Protein AF-X1RJ14-F1 (afdb_monomer_lite)

pLDDT: mean 74.74, std 19.71, range [37.91, 96.69]

Radius of gyration: 13.7 Å; chains: 1; bounding box: 30×30×35 Å

Sequence (69 aa):
DADGRTTWPDDGTGVTEYGSHAISSDGQGGAVIAWGSGKSMFKSERSYVQRIDSEGKLLWGEEGIRLNP

Secondary structure (DSSP, 8-state):
-TTS---S-TT-----SSS-EEEEE-SSS-EEEEEEESSBTTB-SEEEEEEE-TTS-BSS-SS-EE---

Organism: NCBI:txid412755

Structure (mmCIF, N/CA/C/O backbone):
data_AF-X1RJ14-F1
#
_entry.id   AF-X1RJ14-F1
#
loop_
_atom_site.group_PDB
_atom_site.id
_atom_site.type_symbol
_atom_site.label_atom_id
_atom_site.label_alt_id
_atom_site.label_comp_id
_atom_site.label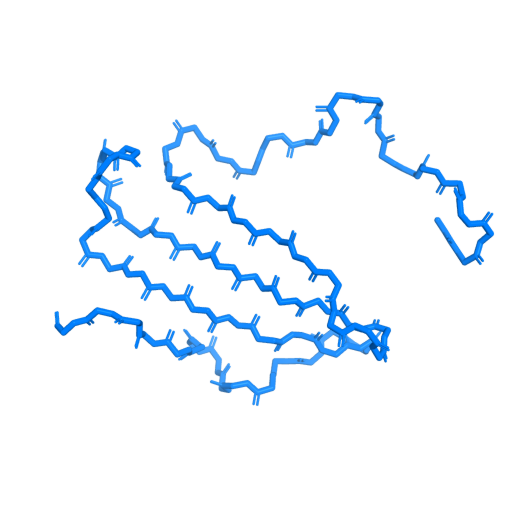_asym_id
_atom_site.label_entity_id
_atom_site.label_seq_id
_atom_site.pdbx_PDB_ins_code
_atom_site.Cartn_x
_atom_site.Cartn_y
_atom_site.Cartn_z
_atom_site.occupancy
_atom_site.B_iso_or_equiv
_atom_site.auth_seq_id
_atom_site.auth_comp_id
_atom_site.auth_asym_id
_atom_site.auth_atom_id
_atom_site.pdbx_PDB_model_num
ATOM 1 N N . ASP A 1 1 ? -7.363 8.031 17.288 1.00 42.50 1 ASP A N 1
ATOM 2 C CA . ASP A 1 1 ? -8.122 7.036 18.081 1.00 42.50 1 ASP A CA 1
ATOM 3 C C . ASP A 1 1 ? -9.583 7.024 17.612 1.00 42.50 1 ASP A C 1
ATOM 5 O O . ASP A 1 1 ? -9.912 7.746 16.673 1.00 42.50 1 ASP A O 1
ATOM 9 N N . ALA A 1 2 ? -10.447 6.196 18.213 1.00 37.91 2 ALA A N 1
ATOM 10 C CA . ALA A 1 2 ? -11.880 6.125 17.881 1.00 37.91 2 ALA A CA 1
ATOM 11 C C . ALA A 1 2 ? -12.664 7.423 18.193 1.00 37.91 2 ALA A C 1
ATOM 13 O O . ALA A 1 2 ? -13.824 7.537 17.808 1.00 37.91 2 ALA A O 1
ATOM 14 N N . ASP A 1 3 ? -12.013 8.413 18.814 1.00 47.62 3 ASP A N 1
ATOM 15 C CA . ASP A 1 3 ? -12.552 9.745 19.105 1.00 47.62 3 ASP A CA 1
ATOM 16 C C . ASP A 1 3 ? -12.100 10.800 18.077 1.00 47.62 3 ASP A C 1
ATOM 18 O O . ASP A 1 3 ? -12.298 12.000 18.276 1.00 47.62 3 ASP A O 1
ATOM 22 N N . GLY A 1 4 ? -11.453 10.383 16.983 1.00 42.44 4 GLY A N 1
ATOM 23 C CA . GLY A 1 4 ? -10.971 11.298 15.948 1.00 42.44 4 GLY A CA 1
ATOM 24 C C . GLY A 1 4 ? -9.786 12.163 16.385 1.00 42.44 4 GLY A C 1
ATOM 25 O O . GLY A 1 4 ? -9.457 13.124 15.692 1.00 42.44 4 GLY A O 1
ATOM 26 N N . ARG A 1 5 ? -9.114 11.838 17.500 1.00 38.09 5 ARG A N 1
ATOM 27 C CA . ARG A 1 5 ? -7.859 12.498 17.866 1.00 38.09 5 ARG A CA 1
ATOM 28 C C . ARG A 1 5 ? -6.723 11.899 17.055 1.00 38.09 5 ARG A C 1
ATOM 30 O O . ARG A 1 5 ? -6.511 10.680 17.037 1.00 38.09 5 ARG A O 1
ATOM 37 N N . THR A 1 6 ? -5.985 12.772 16.385 1.00 42.75 6 THR A N 1
ATOM 38 C CA . THR A 1 6 ? -4.753 12.433 15.682 1.00 42.75 6 THR A CA 1
ATOM 39 C C . THR A 1 6 ? -3.732 11.957 16.717 1.00 42.75 6 THR A C 1
ATOM 41 O O . THR A 1 6 ? -3.222 12.741 17.506 1.00 42.75 6 THR A O 1
ATOM 44 N N . THR A 1 7 ? -3.469 10.651 16.766 1.00 45.75 7 THR A N 1
ATOM 45 C CA . THR A 1 7 ? -2.423 10.053 17.622 1.00 45.75 7 THR A CA 1
ATOM 46 C C . THR A 1 7 ? -1.057 10.013 16.932 1.00 45.75 7 THR A C 1
ATOM 48 O O . THR A 1 7 ? -0.110 9.436 17.457 1.00 45.75 7 THR A O 1
ATOM 51 N N . TRP A 1 8 ? -0.966 10.609 15.745 1.00 48.12 8 TRP A N 1
ATOM 52 C CA . TRP A 1 8 ? 0.266 10.819 14.998 1.00 48.12 8 TRP A CA 1
ATOM 53 C C . TRP A 1 8 ? 0.742 12.257 15.235 1.00 48.12 8 TRP A C 1
ATOM 55 O O . TRP A 1 8 ? -0.110 13.134 15.377 1.00 48.12 8 TRP A O 1
ATOM 65 N N . PRO A 1 9 ? 2.059 12.526 15.274 1.00 46.47 9 PRO A N 1
ATOM 66 C CA . PRO A 1 9 ? 2.563 13.897 15.221 1.00 46.47 9 PRO A CA 1
ATOM 67 C C . PRO A 1 9 ? 1.992 14.609 13.986 1.00 46.47 9 PRO A C 1
ATOM 69 O O . PRO A 1 9 ? 1.784 13.948 12.966 1.00 46.47 9 PRO A O 1
ATOM 72 N N . ASP A 1 10 ? 1.765 15.924 14.064 1.00 50.31 10 ASP A N 1
ATOM 73 C CA . ASP A 1 10 ? 1.135 16.734 13.001 1.00 50.31 10 ASP A CA 1
ATOM 74 C C . ASP A 1 10 ? 1.807 16.583 11.618 1.00 50.31 10 ASP A C 1
ATOM 76 O O . ASP A 1 10 ? 1.162 16.774 10.588 1.00 50.31 10 ASP A O 1
ATOM 80 N N . ASP A 1 11 ? 3.068 16.143 11.592 1.00 49.91 11 ASP A N 1
ATOM 81 C CA . ASP A 1 11 ? 3.868 15.947 10.380 1.00 49.91 11 ASP A CA 1
ATOM 82 C C . ASP A 1 11 ? 3.892 14.492 9.857 1.00 49.91 11 ASP A C 1
ATOM 84 O O . ASP A 1 11 ? 4.551 14.191 8.859 1.00 49.91 11 ASP A O 1
ATOM 88 N N . GLY A 1 12 ? 3.174 13.567 10.503 1.00 47.28 12 GLY A N 1
ATOM 89 C CA . GLY A 1 12 ? 3.188 12.142 10.164 1.00 47.28 12 GLY A CA 1
ATOM 90 C C . GLY A 1 12 ? 4.564 11.480 10.354 1.00 47.28 12 GLY A C 1
AT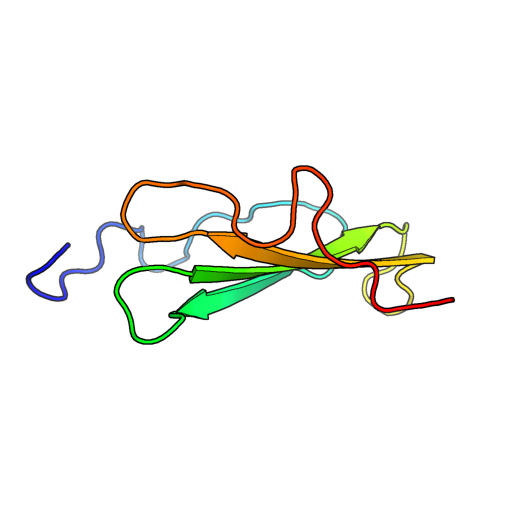OM 91 O O . GLY A 1 12 ? 5.542 12.093 10.772 1.00 47.28 12 GLY A O 1
ATOM 92 N N . THR A 1 13 ? 4.658 10.176 10.089 1.00 47.22 13 THR A N 1
ATOM 93 C CA . THR A 1 13 ? 5.941 9.450 10.069 1.00 47.22 13 THR A CA 1
ATOM 94 C C . THR A 1 13 ? 6.231 9.015 8.641 1.00 47.22 13 THR A C 1
ATOM 96 O O . THR A 1 13 ? 5.466 8.250 8.057 1.00 47.22 13 THR A O 1
ATOM 99 N N . GLY A 1 14 ? 7.330 9.510 8.068 1.00 49.94 14 GLY A N 1
ATOM 100 C CA . GLY A 1 14 ? 7.797 9.087 6.751 1.00 49.94 14 GLY A CA 1
ATOM 101 C C . GLY A 1 14 ? 8.143 7.599 6.763 1.00 49.94 14 GLY A C 1
ATOM 102 O O . GLY A 1 14 ? 9.052 7.179 7.470 1.00 49.94 14 GLY A O 1
ATOM 103 N N . VAL A 1 15 ? 7.402 6.799 5.994 1.00 54.81 15 VAL A N 1
ATOM 104 C CA . VAL A 1 15 ? 7.5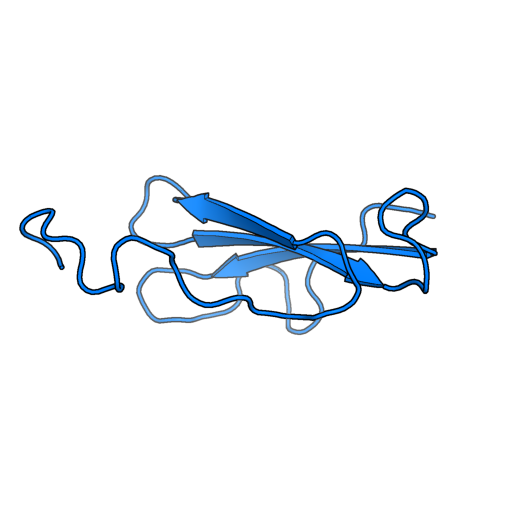52 5.332 5.976 1.00 54.81 15 VAL A CA 1
ATOM 105 C C . VAL A 1 15 ? 8.732 4.887 5.095 1.00 54.81 15 VAL A C 1
ATOM 107 O O . VAL A 1 15 ? 9.187 3.754 5.215 1.00 54.81 15 VAL A O 1
ATOM 110 N N . THR A 1 16 ? 9.275 5.748 4.222 1.00 47.16 16 THR A N 1
ATOM 111 C CA . THR A 1 16 ? 10.469 5.427 3.416 1.00 47.16 16 THR A CA 1
ATOM 112 C C . THR A 1 16 ? 11.041 6.639 2.679 1.00 47.16 16 THR A C 1
ATOM 114 O O . THR A 1 16 ? 10.325 7.577 2.336 1.00 47.16 16 THR A O 1
ATOM 117 N N . GLU A 1 17 ? 12.350 6.587 2.426 1.00 53.12 17 GLU A N 1
ATOM 118 C CA . GLU A 1 17 ? 13.141 7.576 1.688 1.00 53.12 17 GLU A CA 1
ATOM 119 C C . GLU A 1 17 ? 13.066 7.373 0.159 1.00 53.12 17 GLU A C 1
ATOM 121 O O . GLU A 1 17 ? 13.412 8.276 -0.600 1.00 53.12 17 GLU A O 1
ATOM 126 N N . TYR A 1 18 ? 12.567 6.219 -0.313 1.00 50.91 18 TYR A N 1
ATOM 127 C CA . TYR A 1 18 ? 12.417 5.896 -1.737 1.00 50.91 18 TYR A CA 1
ATOM 128 C C . TYR A 1 18 ? 11.234 4.937 -1.982 1.00 50.91 18 TYR A C 1
ATOM 130 O O . TYR A 1 18 ? 11.329 3.729 -1.770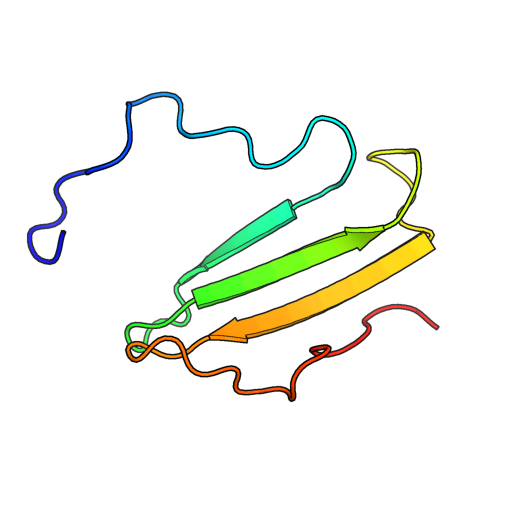 1.00 50.91 18 TYR A O 1
ATOM 138 N N . GLY A 1 19 ? 10.112 5.483 -2.461 1.00 55.47 19 GLY A N 1
ATOM 139 C CA . GLY A 1 19 ? 8.969 4.733 -3.000 1.00 55.47 19 GLY A CA 1
ATOM 140 C C . GLY A 1 19 ? 7.642 5.473 -2.807 1.00 55.47 19 GLY A C 1
ATOM 141 O O . GLY A 1 19 ? 7.425 6.117 -1.782 1.00 55.47 19 GLY A O 1
ATOM 142 N N . SER A 1 20 ? 6.743 5.408 -3.792 1.00 60.72 20 SER A N 1
ATOM 143 C CA . SER A 1 20 ? 5.395 5.973 -3.668 1.00 60.72 20 SER A CA 1
ATOM 144 C C . SER A 1 20 ? 4.541 5.067 -2.784 1.00 60.72 20 SER A C 1
ATOM 146 O O . SER A 1 20 ? 4.331 3.901 -3.127 1.00 60.72 20 SER A O 1
ATOM 148 N N . HIS A 1 21 ? 4.045 5.610 -1.677 1.00 73.06 21 HIS A N 1
ATOM 149 C CA . HIS A 1 21 ? 3.154 4.911 -0.758 1.00 73.06 21 HIS A CA 1
ATOM 150 C C . HIS A 1 21 ? 1.893 5.743 -0.571 1.00 73.06 21 HIS A C 1
ATOM 152 O O . HIS A 1 21 ? 1.969 6.961 -0.420 1.00 73.06 21 HIS A O 1
ATOM 158 N N . ALA A 1 22 ? 0.738 5.090 -0.599 1.00 82.75 22 ALA A N 1
ATOM 159 C CA . ALA A 1 22 ? -0.540 5.715 -0.303 1.00 82.75 22 ALA A CA 1
ATOM 160 C C . ALA A 1 22 ? -1.336 4.809 0.633 1.00 82.75 22 ALA A C 1
ATOM 162 O O . ALA A 1 22 ? -1.329 3.590 0.473 1.00 82.75 22 ALA A O 1
ATOM 163 N N . ILE A 1 23 ? -2.028 5.409 1.596 1.00 87.19 23 ILE A N 1
ATOM 164 C CA . ILE A 1 23 ? -2.936 4.709 2.500 1.00 87.19 23 ILE A CA 1
ATOM 165 C C . ILE A 1 23 ? -4.267 5.449 2.547 1.00 87.19 23 ILE A C 1
ATOM 167 O O . ILE A 1 23 ? -4.310 6.679 2.551 1.00 87.19 23 ILE A O 1
ATOM 171 N N . SER A 1 24 ? -5.357 4.694 2.567 1.00 90.44 24 SER A N 1
ATOM 172 C CA . SER A 1 24 ? -6.705 5.216 2.757 1.00 90.44 24 SER A CA 1
ATOM 173 C C . SER A 1 24 ? -7.504 4.275 3.652 1.00 90.44 24 SER A C 1
ATOM 175 O O . SER A 1 24 ? -7.204 3.084 3.718 1.00 90.44 24 SER A O 1
ATOM 177 N N . SER A 1 25 ? -8.521 4.790 4.342 1.00 89.38 25 SER A N 1
ATOM 178 C CA . SER A 1 25 ? -9.471 3.925 5.049 1.00 89.38 25 SER A CA 1
ATOM 179 C C . SER A 1 25 ? -10.269 3.094 4.042 1.00 89.38 25 SER A C 1
ATOM 181 O O . SER A 1 25 ? -10.594 3.569 2.956 1.00 89.38 25 SER A O 1
ATOM 183 N N . ASP A 1 26 ? -10.623 1.864 4.411 1.00 84.31 26 ASP A N 1
ATOM 184 C CA . ASP A 1 26 ? -11.513 1.018 3.609 1.00 84.31 26 ASP A CA 1
ATOM 185 C C . ASP A 1 26 ? -13.016 1.253 3.888 1.00 84.31 26 ASP A C 1
ATOM 187 O O . ASP A 1 26 ? -13.868 0.575 3.308 1.00 84.31 26 ASP A O 1
ATOM 191 N N . GLY A 1 27 ? -13.349 2.183 4.795 1.00 89.31 27 GLY A N 1
ATOM 192 C CA . GLY A 1 27 ? -14.720 2.499 5.214 1.00 89.31 27 GLY A CA 1
ATOM 193 C C . GLY A 1 27 ? -15.381 1.465 6.139 1.00 89.31 27 GLY A C 1
ATOM 194 O O . GLY A 1 27 ? -16.542 1.638 6.499 1.00 89.31 27 GLY A O 1
ATOM 195 N N . GLN A 1 28 ? -14.669 0.405 6.532 1.00 92.69 28 GLN A N 1
ATOM 196 C CA . GLN A 1 28 ? -15.159 -0.710 7.359 1.00 92.69 28 GLN A CA 1
ATOM 197 C C . GLN A 1 28 ? -14.290 -0.945 8.608 1.00 92.69 28 GLN A C 1
ATOM 199 O O . GLN A 1 28 ? -14.376 -1.993 9.240 1.00 92.69 28 GLN A O 1
ATOM 204 N N . GLY A 1 29 ? -13.460 0.035 8.977 1.00 86.88 29 GLY A N 1
ATOM 205 C CA . GLY A 1 29 ? -12.545 -0.049 10.120 1.00 86.88 29 GLY A CA 1
ATOM 206 C C . GLY A 1 29 ? -11.155 -0.588 9.776 1.00 86.88 29 GLY A C 1
ATOM 207 O O . GLY A 1 29 ? -10.318 -0.696 10.667 1.00 86.88 29 GLY A O 1
ATOM 208 N N . GLY A 1 30 ? -10.896 -0.889 8.504 1.00 91.06 30 GLY A N 1
ATOM 209 C CA . GLY A 1 30 ? -9.598 -1.278 7.974 1.00 91.06 30 GLY A CA 1
ATOM 210 C C . GLY A 1 30 ? -8.944 -0.188 7.118 1.00 91.06 30 GLY A C 1
ATOM 211 O O . GLY A 1 30 ? -9.356 0.981 7.090 1.00 91.06 30 GLY A O 1
ATOM 212 N N . ALA A 1 31 ? -7.912 -0.591 6.382 1.00 93.00 31 ALA A N 1
ATOM 213 C CA . ALA A 1 31 ? -7.130 0.271 5.506 1.00 93.00 31 ALA A CA 1
ATOM 214 C C . ALA A 1 31 ? -6.804 -0.409 4.170 1.00 93.00 31 ALA A C 1
ATOM 216 O O . ALA A 1 31 ? -6.624 -1.624 4.087 1.00 93.00 31 ALA A O 1
ATOM 217 N N . VAL A 1 32 ? -6.679 0.400 3.121 1.00 90.88 32 VAL A N 1
ATOM 218 C CA . VAL A 1 32 ? -6.109 0.015 1.830 1.00 90.88 32 VAL A CA 1
ATOM 219 C C . VAL A 1 32 ? -4.773 0.725 1.674 1.00 90.88 32 VAL A C 1
ATOM 221 O O . VAL A 1 32 ? -4.699 1.947 1.800 1.00 90.88 32 VAL A O 1
ATOM 224 N N . ILE A 1 33 ? -3.724 -0.043 1.397 1.00 91.06 33 ILE A N 1
ATOM 225 C CA . ILE A 1 33 ? -2.351 0.436 1.247 1.00 91.06 33 ILE A CA 1
ATOM 226 C C . ILE A 1 33 ? -1.889 0.123 -0.170 1.00 91.06 33 ILE A C 1
ATOM 228 O O . ILE A 1 33 ? -2.032 -1.010 -0.623 1.00 91.06 33 ILE A O 1
ATOM 232 N N . ALA A 1 34 ? -1.308 1.106 -0.849 1.00 89.62 34 ALA A N 1
ATOM 233 C CA . ALA A 1 34 ? -0.605 0.935 -2.111 1.00 89.62 34 ALA A CA 1
ATOM 234 C C . ALA A 1 34 ? 0.881 1.248 -1.924 1.00 89.62 34 ALA A C 1
ATOM 236 O O . ALA A 1 34 ? 1.228 2.257 -1.305 1.00 89.62 34 ALA A O 1
ATOM 237 N N . TRP A 1 35 ? 1.751 0.404 -2.479 1.00 87.38 35 TRP A N 1
ATOM 238 C CA . TRP A 1 35 ? 3.198 0.614 -2.469 1.00 87.38 35 TRP A CA 1
ATOM 239 C C . TRP A 1 35 ? 3.814 0.285 -3.822 1.00 87.38 35 TRP A C 1
ATOM 241 O O . TRP A 1 35 ? 3.330 -0.569 -4.567 1.00 87.38 35 TRP A O 1
ATOM 251 N N . GLY A 1 36 ? 4.887 0.996 -4.150 1.00 80.19 36 GLY A N 1
ATOM 252 C CA . GLY A 1 36 ? 5.676 0.769 -5.350 1.00 80.19 36 GLY A CA 1
ATOM 253 C C . GLY A 1 36 ? 7.114 0.394 -5.009 1.00 80.19 36 GLY A C 1
ATOM 254 O O . GLY A 1 36 ? 7.743 1.060 -4.193 1.00 80.19 36 GLY A O 1
ATOM 255 N N . SER A 1 37 ? 7.665 -0.623 -5.667 1.00 75.06 37 SER A N 1
ATOM 256 C CA . SER A 1 37 ? 9.103 -0.884 -5.699 1.00 75.06 37 SER A CA 1
ATOM 257 C C . SER A 1 37 ? 9.752 -0.099 -6.836 1.00 75.06 37 SER A C 1
ATOM 259 O O . SER A 1 37 ? 9.175 0.021 -7.914 1.00 75.06 37 SER A O 1
ATOM 261 N N . GLY A 1 38 ? 10.968 0.401 -6.638 1.00 68.12 38 GLY A N 1
ATOM 262 C CA . GLY A 1 38 ? 11.745 1.076 -7.680 1.00 68.12 38 GLY A CA 1
ATOM 263 C C . GLY A 1 38 ? 12.583 2.220 -7.121 1.00 68.12 38 GLY A C 1
ATOM 264 O O . GLY A 1 38 ? 12.318 2.734 -6.040 1.00 68.12 38 GLY A O 1
ATOM 265 N N . LYS A 1 39 ? 13.612 2.632 -7.866 1.00 62.12 39 LYS A N 1
ATOM 266 C CA . LYS A 1 39 ? 14.536 3.703 -7.443 1.00 62.12 39 LYS A CA 1
ATOM 267 C C . LYS A 1 39 ? 14.004 5.120 -7.692 1.00 62.12 39 LYS A C 1
ATOM 269 O O . LYS A 1 39 ? 14.667 6.087 -7.335 1.00 62.12 39 LYS A O 1
ATOM 274 N N . SER A 1 40 ? 12.843 5.260 -8.336 1.00 64.25 40 SER A N 1
ATOM 275 C CA . SER A 1 40 ? 12.262 6.552 -8.704 1.00 64.25 40 SER A CA 1
ATOM 276 C C . SER A 1 40 ? 10.812 6.658 -8.248 1.00 64.25 40 SER A C 1
ATOM 278 O O . SER A 1 40 ? 9.996 5.793 -8.556 1.00 64.25 40 SER A O 1
ATOM 280 N N . MET A 1 41 ? 10.476 7.780 -7.605 1.00 57.41 41 MET A N 1
ATOM 281 C CA . MET A 1 41 ? 9.099 8.154 -7.250 1.00 57.41 41 MET A CA 1
ATOM 282 C C . MET A 1 41 ? 8.151 8.230 -8.463 1.00 57.41 41 MET A C 1
ATOM 284 O O . MET A 1 41 ? 6.943 8.123 -8.298 1.00 57.41 41 MET A O 1
ATOM 288 N N . PHE A 1 42 ? 8.689 8.405 -9.677 1.00 60.75 42 PHE A N 1
ATOM 289 C CA . PHE A 1 42 ? 7.913 8.548 -10.915 1.00 60.75 42 PHE A CA 1
ATOM 290 C C . PHE A 1 42 ? 7.838 7.258 -11.744 1.00 60.75 42 PHE A C 1
ATOM 292 O O . PHE A 1 42 ? 7.144 7.214 -12.759 1.00 60.75 42 PHE A O 1
ATOM 299 N N . LYS A 1 43 ? 8.573 6.212 -11.347 1.00 63.88 43 LYS A N 1
ATOM 300 C CA . LYS A 1 43 ? 8.601 4.915 -12.030 1.00 63.88 43 LYS A CA 1
ATOM 301 C C . LYS A 1 43 ? 8.723 3.794 -11.006 1.00 63.88 43 LYS A C 1
ATOM 303 O O . LYS A 1 43 ? 9.825 3.355 -10.676 1.00 63.88 43 LYS A O 1
ATOM 308 N N . SER A 1 44 ? 7.577 3.313 -10.538 1.00 68.12 44 SER A N 1
ATOM 309 C CA . SER A 1 44 ? 7.527 2.034 -9.838 1.00 68.12 44 SER A CA 1
ATOM 310 C C . SER A 1 44 ? 7.713 0.896 -10.843 1.00 68.12 44 SER A C 1
ATOM 312 O O . SER A 1 44 ? 6.991 0.797 -11.832 1.00 68.12 44 SER A O 1
ATOM 314 N N . GLU A 1 45 ? 8.700 0.039 -10.597 1.00 74.56 45 GLU A N 1
ATOM 315 C CA . GLU A 1 45 ? 8.932 -1.205 -11.335 1.00 74.56 45 GLU A CA 1
ATOM 316 C C . GLU A 1 45 ? 7.863 -2.246 -11.009 1.00 74.56 45 GLU A C 1
ATOM 318 O O . GLU A 1 45 ? 7.459 -3.022 -11.875 1.00 74.56 45 GLU A O 1
ATOM 323 N N . ARG A 1 46 ? 7.381 -2.262 -9.763 1.00 83.25 46 ARG A N 1
ATOM 324 C CA . ARG A 1 46 ? 6.249 -3.084 -9.337 1.00 83.25 46 ARG A CA 1
ATOM 325 C C . ARG A 1 46 ? 5.372 -2.277 -8.404 1.00 83.25 46 ARG A C 1
ATOM 327 O O . ARG A 1 46 ? 5.884 -1.660 -7.481 1.00 83.25 46 ARG A O 1
ATOM 334 N N . SER A 1 47 ? 4.074 -2.279 -8.644 1.00 87.00 47 SER A N 1
ATOM 335 C CA . SER A 1 47 ? 3.093 -1.622 -7.789 1.00 87.00 47 SER A CA 1
ATOM 336 C C . SER A 1 47 ? 2.166 -2.674 -7.226 1.00 87.00 47 SER A C 1
ATOM 338 O O . SER A 1 47 ? 1.755 -3.586 -7.943 1.00 87.00 47 SER A O 1
ATOM 340 N N . TYR A 1 48 ? 1.837 -2.535 -5.956 1.00 90.75 48 TYR A N 1
ATOM 341 C CA . TYR A 1 48 ? 1.028 -3.483 -5.220 1.00 90.75 48 TYR A CA 1
ATOM 342 C C . TYR A 1 48 ? -0.039 -2.756 -4.422 1.00 90.75 48 TYR A C 1
ATOM 344 O O . TYR A 1 48 ? 0.088 -1.563 -4.129 1.00 90.75 48 TYR A O 1
ATOM 352 N N . VAL A 1 49 ? -1.079 -3.496 -4.061 1.00 93.75 49 VAL A N 1
ATOM 353 C CA . VAL A 1 49 ? -2.114 -3.033 -3.153 1.00 93.75 49 VAL A CA 1
ATOM 354 C C . VAL A 1 49 ? -2.507 -4.137 -2.178 1.00 93.75 49 VAL A C 1
ATOM 356 O O . VAL A 1 49 ? -2.586 -5.308 -2.544 1.00 93.75 49 VAL A O 1
ATOM 359 N N . GLN A 1 50 ? -2.784 -3.757 -0.937 1.00 96.00 50 GLN A N 1
ATOM 360 C CA . GLN A 1 50 ? -3.227 -4.636 0.135 1.00 96.00 50 GLN A CA 1
ATOM 361 C C . GLN A 1 50 ? -4.406 -3.996 0.846 1.00 96.00 50 GLN A C 1
ATOM 363 O O . GLN A 1 50 ? -4.375 -2.806 1.153 1.00 96.00 50 GLN A O 1
ATOM 368 N N . ARG A 1 51 ? -5.413 -4.803 1.174 1.00 96.12 51 ARG A N 1
ATOM 369 C CA . ARG A 1 51 ? -6.419 -4.430 2.164 1.00 96.12 51 ARG A CA 1
ATOM 370 C C . ARG A 1 51 ? -6.127 -5.145 3.476 1.00 96.12 51 ARG A C 1
ATOM 372 O O . ARG A 1 51 ? -5.864 -6.351 3.475 1.00 96.12 51 ARG A O 1
ATOM 379 N N . ILE A 1 52 ? -6.169 -4.392 4.563 1.00 95.44 52 ILE A N 1
ATOM 380 C CA . ILE A 1 52 ? -6.015 -4.862 5.936 1.00 95.44 52 ILE A CA 1
ATOM 381 C C . ILE A 1 52 ? -7.327 -4.563 6.658 1.00 95.44 52 ILE A C 1
ATOM 383 O O . ILE A 1 52 ? -7.823 -3.443 6.546 1.00 95.44 52 ILE A O 1
ATO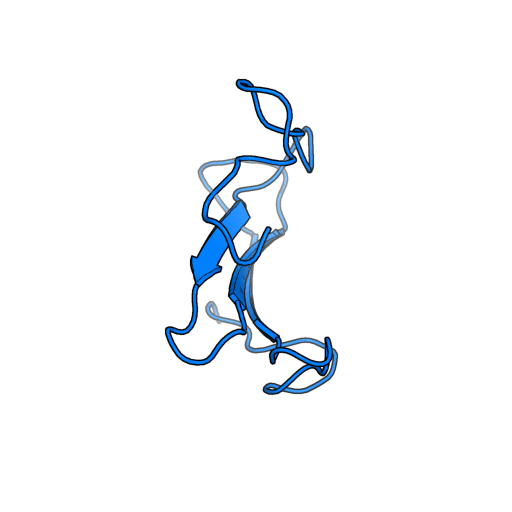M 387 N N . ASP A 1 53 ? -7.917 -5.543 7.339 1.00 95.12 53 ASP A N 1
ATOM 388 C CA . ASP A 1 53 ? -9.127 -5.310 8.137 1.00 95.12 53 ASP A CA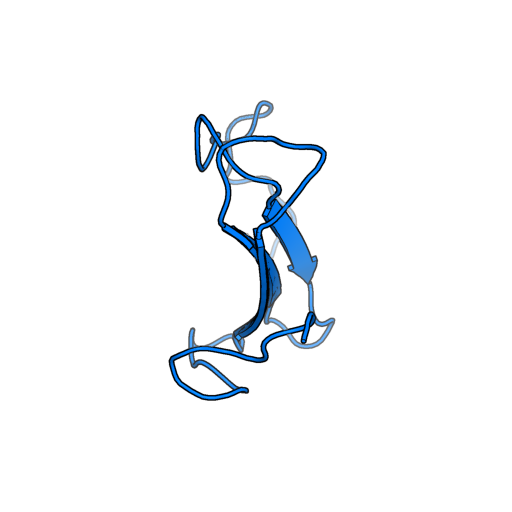 1
ATOM 389 C C . ASP A 1 53 ? -8.829 -4.664 9.501 1.00 95.12 53 ASP A C 1
ATOM 391 O O . ASP A 1 53 ? -7.681 -4.376 9.846 1.00 95.12 53 ASP A O 1
ATOM 395 N N . SER A 1 54 ? -9.880 -4.421 10.285 1.00 93.06 54 SER A N 1
ATOM 396 C CA . SER A 1 54 ? -9.782 -3.822 11.620 1.00 93.06 54 SER A CA 1
ATOM 397 C C . SER A 1 54 ? -9.005 -4.668 12.633 1.00 93.06 54 SER A C 1
ATOM 399 O O . SER A 1 54 ? -8.579 -4.142 13.658 1.00 93.06 54 SER A O 1
ATOM 401 N N . GLU A 1 55 ? -8.834 -5.967 12.376 1.00 95.38 55 GLU A N 1
ATOM 402 C CA . GLU A 1 55 ? -8.068 -6.890 13.221 1.00 95.38 55 GLU A CA 1
ATOM 403 C C . GLU A 1 55 ? -6.605 -7.012 12.759 1.00 95.38 55 GLU A C 1
ATOM 405 O O . GLU A 1 55 ? -5.816 -7.738 13.363 1.00 95.38 55 GLU A O 1
ATOM 410 N N . GLY A 1 56 ? -6.216 -6.291 11.701 1.00 91.25 56 GLY A N 1
ATOM 411 C CA . GLY A 1 56 ? -4.870 -6.339 11.138 1.00 91.25 56 GLY A CA 1
ATOM 412 C C . GLY A 1 56 ? -4.653 -7.483 10.144 1.00 91.25 56 GLY A C 1
ATOM 413 O O . GLY A 1 56 ? -3.514 -7.738 9.749 1.00 91.25 56 GLY A O 1
ATOM 414 N N . LYS A 1 57 ? -5.707 -8.185 9.714 1.00 96.38 57 LYS A N 1
ATOM 415 C CA . LYS A 1 57 ? -5.586 -9.321 8.798 1.00 96.38 57 LYS A CA 1
ATOM 416 C C . LYS A 1 57 ? -5.490 -8.862 7.347 1.00 96.38 57 LYS A C 1
ATOM 418 O O . LYS A 1 57 ? -6.264 -8.033 6.870 1.00 96.38 57 LYS A O 1
ATOM 423 N N . LEU A 1 58 ? -4.569 -9.482 6.614 1.00 96.31 58 LEU A N 1
ATOM 424 C CA . LEU A 1 58 ? -4.396 -9.285 5.178 1.00 96.31 58 LEU A CA 1
ATOM 425 C C . LEU A 1 58 ? -5.535 -9.965 4.402 1.00 96.31 58 LEU A C 1
ATOM 427 O O . LEU A 1 58 ? -5.728 -11.178 4.496 1.00 96.31 58 LEU A O 1
ATOM 431 N N . LEU A 1 59 ? -6.289 -9.191 3.618 1.00 96.69 59 LEU A N 1
ATOM 432 C CA . LEU A 1 59 ? -7.468 -9.689 2.900 1.00 96.69 59 LEU A CA 1
ATOM 433 C C . LEU A 1 59 ? -7.207 -10.118 1.449 1.00 96.69 59 LEU A C 1
ATOM 435 O O . LEU A 1 59 ? -8.049 -10.795 0.863 1.00 96.69 59 LEU A O 1
ATOM 439 N N . TRP A 1 60 ? -6.067 -9.748 0.862 1.00 96.31 60 TRP A N 1
ATOM 440 C CA . TRP A 1 60 ? -5.701 -10.083 -0.524 1.00 96.31 60 TRP A CA 1
ATOM 441 C C . TRP A 1 60 ? -4.483 -11.008 -0.635 1.00 96.31 60 TRP A C 1
ATOM 443 O O . TRP A 1 60 ? -3.705 -10.916 -1.580 1.00 96.31 60 TRP A O 1
ATOM 453 N N . GLY A 1 61 ? -4.341 -11.921 0.328 1.00 95.62 61 GLY A N 1
ATOM 454 C CA . GLY A 1 61 ? -3.152 -12.762 0.465 1.00 95.62 61 GLY A CA 1
ATOM 455 C C . GLY A 1 61 ? -1.996 -12.020 1.137 1.00 95.62 61 GLY A C 1
ATOM 456 O O . GLY A 1 61 ? -2.123 -10.844 1.468 1.00 95.62 61 GLY A O 1
ATOM 457 N N . GLU A 1 62 ? -0.891 -12.728 1.370 1.00 93.88 62 GLU A N 1
ATOM 458 C CA . GLU A 1 62 ? 0.282 -12.182 2.075 1.00 93.88 62 GLU A CA 1
ATOM 459 C C . GLU A 1 62 ? 1.035 -11.127 1.251 1.00 93.88 62 GLU A C 1
ATOM 461 O O . GLU A 1 62 ? 1.552 -10.163 1.804 1.00 93.88 62 GLU A O 1
ATOM 466 N N . GLU A 1 63 ? 1.038 -11.277 -0.075 1.00 90.06 63 GLU A N 1
ATOM 467 C CA . GLU A 1 63 ? 1.766 -10.405 -1.009 1.00 90.06 63 GLU A CA 1
ATOM 468 C C . GLU A 1 63 ? 0.915 -9.241 -1.554 1.00 90.06 63 GLU A C 1
ATOM 470 O O . GLU A 1 63 ? 1.419 -8.358 -2.253 1.00 90.06 63 GLU A O 1
ATOM 475 N N . GLY A 1 64 ? -0.391 -9.252 -1.285 1.00 92.69 64 GLY A N 1
ATOM 476 C CA . GLY A 1 64 ? -1.352 -8.358 -1.922 1.00 92.69 64 GLY A CA 1
ATOM 477 C C . GLY A 1 64 ? -1.509 -8.589 -3.428 1.00 92.69 64 GLY A C 1
ATOM 478 O O . GLY A 1 64 ? -1.118 -9.611 -3.996 1.00 92.69 64 GLY A O 1
ATOM 479 N N . ILE A 1 65 ? -2.123 -7.616 -4.100 1.00 94.88 65 ILE A N 1
ATOM 480 C CA . ILE A 1 65 ? -2.385 -7.651 -5.541 1.00 94.88 65 ILE A CA 1
ATOM 481 C C . ILE A 1 65 ? -1.351 -6.796 -6.256 1.00 94.88 65 ILE A C 1
ATOM 483 O O . ILE A 1 65 ? -1.257 -5.595 -6.007 1.00 94.88 65 ILE A O 1
ATOM 487 N N . ARG A 1 66 ? -0.632 -7.388 -7.210 1.00 92.25 66 ARG A N 1
ATOM 488 C CA . ARG A 1 66 ? 0.224 -6.643 -8.136 1.00 92.25 66 ARG A CA 1
ATOM 489 C C . ARG A 1 66 ? -0.630 -5.914 -9.180 1.00 92.25 66 ARG A C 1
ATOM 491 O O . ARG A 1 66 ? -1.453 -6.528 -9.851 1.00 92.25 66 ARG A O 1
ATOM 498 N N . LEU A 1 67 ? -0.415 -4.611 -9.326 1.00 88.19 67 LEU A N 1
ATOM 499 C CA . LEU A 1 67 ? -1.191 -3.719 -10.193 1.00 88.19 67 LEU A CA 1
ATOM 500 C C . LEU A 1 67 ? -0.618 -3.575 -11.608 1.00 88.19 67 LEU A C 1
ATOM 502 O O . LEU A 1 67 ? -1.341 -3.178 -12.519 1.00 88.19 67 LEU A O 1
ATOM 506 N N . ASN A 1 68 ? 0.670 -3.862 -11.805 1.00 83.19 68 ASN A N 1
ATOM 507 C CA . ASN A 1 68 ? 1.351 -3.713 -13.091 1.00 83.19 68 ASN A CA 1
ATOM 508 C C . ASN A 1 68 ? 1.872 -5.064 -13.639 1.00 83.19 68 ASN A C 1
ATOM 510 O O . ASN A 1 68 ? 2.209 -5.940 -12.842 1.00 83.19 68 ASN A O 1
ATOM 514 N N . PRO A 1 69 ? 1.924 -5.247 -14.976 1.00 71.44 69 PRO A N 1
ATOM 515 C CA . PRO A 1 69 ? 2.287 -6.510 -15.633 1.00 71.44 69 PRO A CA 1
ATOM 516 C C . PRO A 1 69 ? 3.754 -6.901 -15.456 1.00 71.44 69 PRO A C 1
ATOM 518 O O . PRO A 1 69 ? 4.620 -6.011 -15.305 1.00 71.44 69 PRO A O 1
#

Foldseek 3Di:
DVVPDDPAPPVGDDPDPAWDKDKDAPVQQWIKIKIFDDRDNVDGPWIFIWIAHNVRDTDQPPGGDIPDD